Protein AF-A0A9D2LND5-F1 (afdb_monomer_lite)

Structure (mmCIF, N/CA/C/O backbone):
data_AF-A0A9D2LND5-F1
#
_entry.id   AF-A0A9D2LND5-F1
#
loop_
_atom_site.group_PDB
_atom_site.id
_atom_site.type_symbol
_atom_site.label_atom_id
_atom_site.label_alt_id
_atom_site.label_comp_id
_atom_site.label_asym_id
_atom_site.label_entity_id
_ato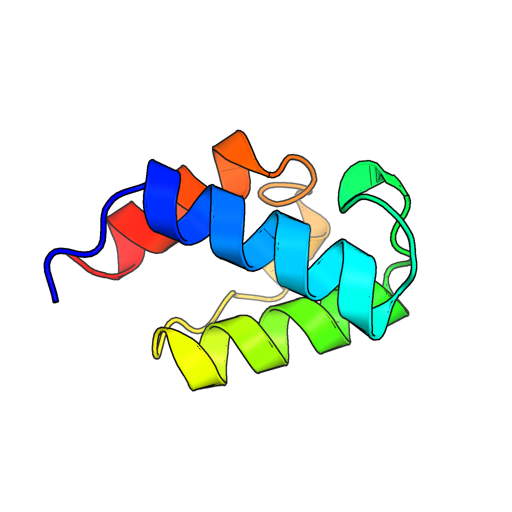m_site.label_seq_id
_atom_site.pdbx_PDB_ins_code
_atom_site.Cartn_x
_atom_site.Cartn_y
_atom_site.Cartn_z
_atom_site.occupancy
_atom_site.B_iso_or_equiv
_atom_site.auth_seq_id
_atom_site.auth_comp_id
_atom_site.auth_asym_id
_atom_site.auth_atom_id
_atom_site.pdbx_PDB_model_num
ATOM 1 N N . MET A 1 1 ? -8.395 -4.910 16.753 1.00 51.53 1 MET A N 1
ATOM 2 C CA . MET A 1 1 ? -7.411 -3.889 16.348 1.00 51.53 1 MET A CA 1
ATOM 3 C C . MET A 1 1 ? -8.208 -2.691 15.882 1.00 51.53 1 MET A C 1
ATOM 5 O O . MET A 1 1 ? -9.040 -2.865 15.003 1.00 51.53 1 MET A O 1
ATOM 9 N N . GLU A 1 2 ? -8.050 -1.534 16.521 1.00 58.88 2 GLU A N 1
ATOM 10 C CA . GLU A 1 2 ? -8.604 -0.283 15.995 1.00 58.88 2 GLU A CA 1
ATOM 11 C C . GLU A 1 2 ? -7.723 0.127 14.817 1.00 58.88 2 GLU A C 1
ATOM 13 O O . GLU A 1 2 ? -6.606 0.602 14.998 1.00 58.88 2 GLU A O 1
ATOM 18 N N . VAL A 1 3 ? -8.180 -0.178 13.606 1.00 74.69 3 VAL A N 1
ATOM 19 C CA . VAL A 1 3 ? -7.490 0.234 12.386 1.00 74.69 3 VAL A CA 1
ATOM 20 C C . VAL A 1 3 ? -7.799 1.711 12.194 1.00 74.69 3 VAL A C 1
ATOM 22 O O . VAL A 1 3 ? -8.965 2.083 12.133 1.00 74.69 3 VAL A O 1
ATOM 25 N N . SER A 1 4 ? -6.771 2.555 12.160 1.00 83.69 4 SER A N 1
ATOM 26 C CA . SER A 1 4 ? -6.897 3.987 11.883 1.00 83.69 4 SER A CA 1
ATOM 27 C C . SER A 1 4 ? -6.187 4.327 10.568 1.00 83.69 4 SER A C 1
ATOM 29 O O . SER A 1 4 ? -5.262 3.600 10.184 1.00 83.69 4 SER A O 1
ATOM 31 N N . PRO A 1 5 ? -6.545 5.433 9.888 1.00 82.94 5 PRO A N 1
ATOM 32 C CA . PRO A 1 5 ? -5.825 5.878 8.693 1.00 82.94 5 PRO A CA 1
ATOM 33 C C . PRO A 1 5 ? -4.319 6.052 8.939 1.00 82.94 5 PRO A C 1
ATOM 35 O O . PRO A 1 5 ? -3.508 5.714 8.086 1.00 82.94 5 PRO A O 1
ATOM 38 N N . GLN A 1 6 ? -3.921 6.508 10.130 1.00 85.44 6 GLN A N 1
ATOM 39 C CA . GLN A 1 6 ? -2.507 6.663 10.489 1.00 85.44 6 GLN A CA 1
ATOM 40 C C . GLN A 1 6 ? -1.784 5.316 10.547 1.00 85.44 6 GLN A C 1
ATOM 42 O O . GLN A 1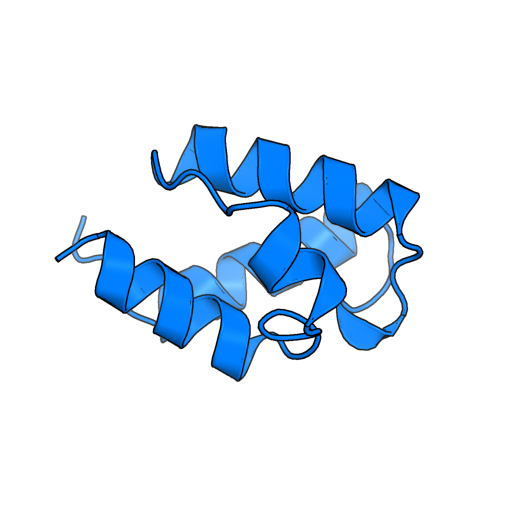 6 ? -0.718 5.172 9.962 1.00 85.44 6 GLN A O 1
ATOM 47 N N . THR A 1 7 ? -2.400 4.304 11.160 1.00 88.50 7 THR A N 1
ATOM 48 C CA . THR A 1 7 ? -1.829 2.951 11.227 1.00 88.50 7 THR A CA 1
ATOM 49 C C . THR A 1 7 ? -1.663 2.335 9.837 1.00 88.50 7 THR A C 1
ATOM 51 O O . THR A 1 7 ? -0.640 1.716 9.555 1.00 88.50 7 THR A O 1
ATOM 54 N N . ILE A 1 8 ? -2.644 2.533 8.948 1.00 87.94 8 ILE A N 1
ATOM 55 C CA . ILE A 1 8 ? -2.553 2.062 7.560 1.00 87.94 8 ILE A CA 1
ATOM 56 C C . ILE A 1 8 ? -1.431 2.800 6.823 1.00 87.94 8 ILE A C 1
ATOM 58 O O . ILE A 1 8 ? -0.652 2.176 6.106 1.00 87.94 8 ILE A O 1
ATOM 62 N N . GLN A 1 9 ? -1.319 4.116 7.014 1.00 88.00 9 GLN A N 1
ATOM 63 C CA . GLN A 1 9 ? -0.269 4.923 6.400 1.00 88.00 9 GLN A CA 1
ATOM 64 C C . GLN A 1 9 ? 1.127 4.452 6.825 1.00 88.00 9 GLN A C 1
ATOM 66 O O . GLN A 1 9 ? 1.966 4.190 5.963 1.00 88.00 9 GLN A O 1
ATOM 71 N N . GLU A 1 10 ? 1.355 4.289 8.130 1.00 90.81 10 GLU A N 1
ATOM 72 C CA . GLU A 1 10 ? 2.623 3.797 8.681 1.00 90.81 10 GLU A CA 1
ATOM 73 C C . GLU A 1 10 ? 2.969 2.411 8.131 1.00 90.81 10 GLU A C 1
ATOM 75 O O . GLU A 1 10 ? 4.109 2.162 7.738 1.00 90.81 10 GLU A O 1
ATOM 80 N N . TRP A 1 11 ? 1.980 1.520 8.038 1.00 92.06 11 TRP A N 1
ATOM 81 C CA . TRP A 1 11 ? 2.173 0.186 7.479 1.00 92.06 11 TRP A CA 1
ATOM 82 C C . TRP A 1 11 ? 2.542 0.223 5.991 1.00 92.06 11 TRP A C 1
ATOM 84 O O . TRP A 1 11 ? 3.430 -0.516 5.559 1.00 92.06 11 TRP A O 1
ATOM 94 N N . ILE A 1 12 ? 1.905 1.092 5.194 1.00 89.75 12 ILE A N 1
ATOM 95 C CA . ILE A 1 12 ? 2.243 1.259 3.773 1.00 89.75 12 ILE A CA 1
ATOM 96 C C . ILE A 1 12 ? 3.673 1.785 3.645 1.00 89.75 12 ILE A C 1
ATOM 98 O O . ILE A 1 12 ? 4.443 1.244 2.853 1.00 89.75 12 ILE A O 1
ATOM 102 N N . GLU A 1 13 ? 4.050 2.805 4.419 1.00 90.75 13 GLU A N 1
ATOM 103 C CA . GLU A 1 13 ? 5.402 3.377 4.396 1.00 90.75 13 GLU A CA 1
ATOM 104 C C . GLU A 1 13 ? 6.457 2.346 4.786 1.00 90.75 13 GLU A C 1
ATOM 106 O O . GLU A 1 13 ? 7.453 2.196 4.074 1.00 90.75 13 GLU A O 1
ATOM 111 N N . GLN A 1 14 ? 6.218 1.587 5.859 1.00 92.31 14 GLN A N 1
ATOM 112 C CA . GLN A 1 14 ? 7.101 0.503 6.283 1.00 92.31 14 GLN A CA 1
ATOM 113 C C . GLN A 1 14 ? 7.224 -0.568 5.204 1.00 92.31 14 GLN A C 1
ATOM 115 O O . GLN A 1 14 ? 8.336 -0.885 4.794 1.00 92.31 14 GLN A O 1
ATOM 120 N N . THR A 1 15 ? 6.108 -1.054 4.660 1.00 91.56 15 THR A N 1
ATOM 121 C CA . THR A 1 15 ? 6.116 -2.072 3.599 1.00 91.56 15 THR A CA 1
ATOM 122 C C . THR A 1 15 ? 6.868 -1.580 2.365 1.00 91.56 15 THR A C 1
ATOM 124 O O . THR A 1 15 ? 7.651 -2.324 1.768 1.00 91.56 15 THR A O 1
ATOM 127 N N . CYS A 1 16 ? 6.675 -0.313 1.992 1.00 91.31 16 CYS A N 1
ATOM 128 C CA . CYS A 1 16 ? 7.369 0.292 0.865 1.00 91.31 16 CYS A CA 1
ATOM 129 C C . CYS A 1 16 ? 8.882 0.361 1.102 1.00 91.31 16 CYS A C 1
ATOM 131 O O . CYS A 1 16 ? 9.676 -0.010 0.231 1.00 91.31 16 CYS A O 1
ATOM 133 N N . GLN A 1 17 ? 9.283 0.772 2.302 1.00 91.25 17 GLN A N 1
ATOM 134 C CA . GLN A 1 17 ? 10.682 0.875 2.684 1.00 91.25 17 GLN A CA 1
ATOM 135 C C . GLN A 1 17 ? 11.355 -0.500 2.813 1.00 91.25 17 GLN A C 1
ATOM 137 O O . GLN A 1 17 ? 12.471 -0.676 2.327 1.00 91.25 17 GLN A O 1
ATOM 142 N N . GLU A 1 18 ? 10.691 -1.484 3.418 1.00 92.12 18 GLU A N 1
ATOM 143 C CA . GLU A 1 18 ? 11.239 -2.823 3.647 1.00 92.12 18 GLU A CA 1
ATOM 144 C C . GLU A 1 18 ? 11.338 -3.643 2.357 1.00 92.12 18 GLU A C 1
ATOM 146 O O . GLU A 1 18 ? 12.354 -4.300 2.121 1.00 92.12 18 GLU A O 1
ATOM 151 N N . LYS A 1 19 ? 10.310 -3.603 1.500 1.00 89.88 19 LYS A N 1
ATOM 152 C CA . LYS A 1 19 ? 10.262 -4.439 0.290 1.00 89.88 19 LYS A CA 1
ATOM 153 C C . LYS A 1 19 ? 10.870 -3.778 -0.934 1.00 89.88 19 LYS A C 1
ATOM 155 O O . LYS A 1 19 ? 11.512 -4.457 -1.733 1.00 89.88 19 LYS A O 1
ATOM 160 N N . PHE A 1 20 ? 10.653 -2.477 -1.102 1.00 88.88 20 PHE A N 1
ATOM 161 C CA . PHE A 1 20 ? 11.020 -1.768 -2.329 1.00 88.88 20 PHE A CA 1
ATOM 162 C C . PHE A 1 20 ? 12.135 -0.741 -2.122 1.00 88.88 20 PHE A C 1
ATOM 164 O O . PHE A 1 20 ? 12.635 -0.209 -3.111 1.00 88.88 20 PHE A O 1
ATOM 171 N N . GLN A 1 21 ? 12.538 -0.472 -0.870 1.00 90.75 21 GLN A N 1
ATOM 172 C CA . GLN A 1 21 ? 13.553 0.531 -0.509 1.00 90.75 21 GLN A CA 1
ATOM 173 C C . GLN A 1 21 ? 13.271 1.914 -1.118 1.00 90.75 21 GLN A C 1
ATOM 175 O O . GLN A 1 21 ? 14.186 2.680 -1.430 1.00 90.75 21 GLN A O 1
ATOM 180 N N . ALA A 1 22 ? 11.992 2.222 -1.322 1.00 89.06 22 ALA A N 1
ATOM 181 C CA . ALA A 1 22 ? 11.533 3.426 -1.989 1.00 89.06 22 ALA A CA 1
ATOM 182 C C . ALA A 1 22 ? 10.168 3.847 -1.429 1.00 89.06 22 ALA A C 1
ATOM 184 O O . ALA A 1 22 ? 9.373 2.981 -1.071 1.00 89.06 22 ALA A O 1
ATOM 185 N N . PRO A 1 23 ? 9.868 5.157 -1.383 1.00 88.44 23 PRO A N 1
ATOM 186 C CA . PRO A 1 23 ? 8.543 5.638 -1.012 1.00 88.44 23 PRO A CA 1
ATOM 187 C C . PRO A 1 23 ? 7.503 5.266 -2.076 1.00 88.44 23 PRO A C 1
ATOM 189 O O . PRO A 1 23 ? 7.847 5.110 -3.251 1.00 88.44 23 PRO A O 1
ATOM 192 N N . LEU A 1 24 ? 6.232 5.204 -1.666 1.00 86.06 24 LEU A N 1
ATOM 193 C CA . LEU A 1 24 ? 5.079 4.861 -2.511 1.00 86.06 24 LEU A CA 1
ATOM 194 C C . LEU A 1 24 ? 5.076 5.614 -3.852 1.00 86.06 24 LEU A C 1
ATOM 196 O O . LEU A 1 24 ? 4.945 5.011 -4.911 1.00 86.06 24 LEU A O 1
ATOM 200 N N . GLU A 1 25 ? 5.327 6.921 -3.800 1.00 85.00 25 GLU A N 1
ATOM 201 C CA . GLU A 1 25 ? 5.326 7.842 -4.947 1.00 85.00 25 GLU A CA 1
ATOM 202 C C . GLU A 1 25 ? 6.393 7.516 -6.009 1.00 85.00 25 GLU A C 1
ATOM 204 O O . GLU A 1 25 ? 6.341 8.009 -7.134 1.00 85.00 25 GLU A O 1
ATOM 209 N N . LYS A 1 26 ? 7.408 6.723 -5.645 1.00 86.75 26 LYS A N 1
ATOM 210 C CA . LYS A 1 26 ? 8.508 6.305 -6.527 1.00 86.75 26 LYS A CA 1
ATOM 211 C C . LYS A 1 26 ? 8.393 4.849 -6.966 1.00 86.75 26 LYS A C 1
ATOM 213 O O . LYS A 1 26 ? 9.284 4.356 -7.663 1.00 86.75 26 LYS A O 1
ATOM 218 N N . LEU A 1 27 ? 7.345 4.144 -6.551 1.00 85.62 27 LEU A N 1
ATOM 219 C CA . LEU A 1 27 ? 7.137 2.765 -6.957 1.00 85.62 27 LEU A CA 1
ATOM 220 C C . LEU A 1 27 ? 6.732 2.696 -8.429 1.00 85.62 27 LEU A C 1
ATOM 222 O O . LEU A 1 27 ? 5.919 3.471 -8.922 1.00 85.62 27 LEU A O 1
ATOM 226 N N . SER A 1 28 ? 7.310 1.731 -9.144 1.00 85.56 28 SER A N 1
ATOM 227 C CA . SER A 1 28 ? 6.852 1.383 -10.487 1.00 85.56 28 SER A CA 1
ATOM 228 C C . SER A 1 28 ? 5.475 0.717 -10.421 1.00 85.56 28 SER A C 1
ATOM 230 O O . SER A 1 28 ? 5.101 0.154 -9.391 1.00 85.56 28 SER A O 1
ATOM 232 N N . SER A 1 29 ? 4.751 0.670 -11.540 1.00 81.12 29 SER A N 1
ATOM 233 C CA . SER A 1 29 ? 3.455 -0.023 -11.624 1.00 81.12 29 SER A CA 1
ATOM 234 C C . SER A 1 29 ? 3.528 -1.496 -11.192 1.00 81.12 29 SER A C 1
ATOM 236 O O . SER A 1 29 ? 2.573 -2.022 -10.629 1.00 81.12 29 SER A O 1
ATOM 238 N N . ILE A 1 30 ? 4.676 -2.156 -11.400 1.00 85.50 30 ILE A N 1
ATOM 239 C CA . ILE A 1 30 ? 4.918 -3.532 -10.940 1.00 85.50 30 ILE A CA 1
ATOM 240 C C . ILE A 1 30 ? 5.016 -3.582 -9.409 1.00 85.50 30 ILE A C 1
ATOM 242 O O . ILE A 1 30 ? 4.391 -4.433 -8.782 1.00 85.50 30 ILE A O 1
ATOM 246 N N . ASN A 1 31 ? 5.770 -2.668 -8.793 1.00 88.12 31 ASN A N 1
ATOM 247 C CA . ASN A 1 31 ? 5.901 -2.607 -7.335 1.00 88.12 31 ASN A CA 1
ATOM 248 C C . ASN A 1 31 ? 4.569 -2.248 -6.666 1.00 88.12 31 ASN A C 1
ATOM 250 O O . ASN A 1 31 ? 4.214 -2.846 -5.653 1.00 88.12 31 ASN A O 1
ATOM 254 N N . LEU A 1 32 ? 3.810 -1.327 -7.265 1.00 84.62 32 LEU A N 1
ATOM 255 C CA . LEU A 1 32 ? 2.460 -0.982 -6.825 1.00 84.62 32 LEU A CA 1
ATOM 256 C C . LEU A 1 32 ? 1.541 -2.208 -6.855 1.00 84.62 32 LEU A C 1
ATOM 258 O O . LEU A 1 32 ? 0.874 -2.485 -5.865 1.00 84.62 32 LEU A O 1
ATOM 262 N N . PHE A 1 33 ? 1.576 -3.008 -7.926 1.00 84.56 33 PHE A N 1
ATOM 263 C CA . PHE A 1 33 ? 0.815 -4.258 -7.999 1.00 84.56 33 PHE A CA 1
ATOM 264 C C . PHE A 1 33 ? 1.116 -5.207 -6.825 1.00 84.56 33 PHE A C 1
ATOM 266 O O . PHE A 1 33 ? 0.191 -5.732 -6.205 1.00 84.56 33 PHE A O 1
ATOM 273 N N . TYR A 1 34 ? 2.394 -5.391 -6.474 1.00 88.62 34 TYR A N 1
ATOM 274 C CA . TYR A 1 34 ? 2.774 -6.199 -5.310 1.00 88.62 34 TYR A CA 1
ATOM 275 C C . TYR A 1 34 ? 2.296 -5.594 -3.991 1.00 88.62 34 TYR A C 1
ATOM 277 O O . TYR A 1 34 ? 1.818 -6.325 -3.125 1.00 88.62 34 TYR A O 1
ATOM 285 N N . LEU A 1 35 ? 2.405 -4.274 -3.837 1.00 88.69 35 LEU A N 1
ATOM 286 C CA . LEU A 1 35 ? 1.925 -3.578 -2.650 1.00 88.69 35 LEU A CA 1
ATOM 287 C C . LEU A 1 35 ? 0.415 -3.774 -2.460 1.00 88.69 35 LEU A C 1
ATOM 289 O O . LEU A 1 35 ? -0.020 -4.0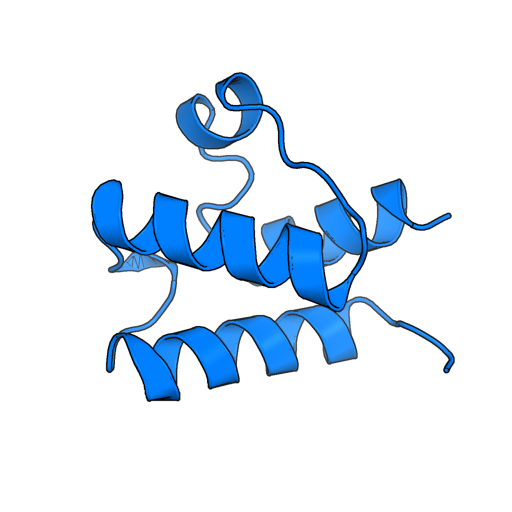78 -1.355 1.00 88.69 35 LEU A O 1
ATOM 293 N N . TYR A 1 36 ? -0.382 -3.664 -3.523 1.00 86.12 36 TYR A N 1
ATOM 294 C CA . TYR A 1 36 ? -1.833 -3.859 -3.440 1.00 86.12 36 TYR A CA 1
ATOM 295 C C . TYR A 1 36 ? -2.216 -5.281 -3.058 1.00 86.12 36 TYR A C 1
ATOM 297 O O . TYR A 1 36 ? -3.160 -5.473 -2.298 1.00 86.12 36 TYR A O 1
ATOM 305 N N . HIS A 1 37 ? -1.464 -6.272 -3.531 1.00 87.69 37 HIS A N 1
ATOM 306 C CA . HIS A 1 37 ? -1.667 -7.651 -3.108 1.00 87.69 37 HIS A CA 1
ATOM 307 C C . HIS A 1 37 ? -1.356 -7.841 -1.615 1.00 87.69 37 HIS A C 1
ATOM 309 O O . HIS A 1 37 ? -2.060 -8.571 -0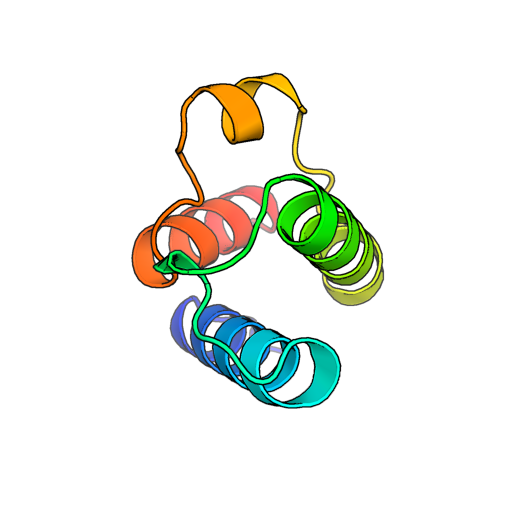.922 1.00 87.69 37 HIS A O 1
ATOM 315 N N . GLU A 1 38 ? -0.326 -7.176 -1.088 1.00 90.00 38 GLU A N 1
ATOM 316 C CA . GLU A 1 38 ? -0.045 -7.200 0.352 1.00 90.00 38 GLU A CA 1
ATOM 317 C C . GLU A 1 38 ? -1.134 -6.480 1.154 1.00 90.00 38 GLU A C 1
ATOM 319 O O . GLU A 1 38 ? -1.544 -6.987 2.193 1.00 90.00 38 GLU A O 1
ATOM 324 N N . ILE A 1 39 ? -1.663 -5.361 0.649 1.00 87.81 39 ILE A N 1
ATOM 325 C CA . ILE A 1 39 ? -2.799 -4.656 1.260 1.00 87.81 39 ILE A CA 1
ATOM 326 C C . ILE A 1 39 ? -4.040 -5.559 1.314 1.00 87.81 39 ILE A C 1
ATOM 328 O O . ILE A 1 39 ? -4.692 -5.640 2.353 1.00 87.81 39 ILE A O 1
ATOM 332 N N . GLU A 1 40 ? -4.348 -6.274 0.229 1.00 88.38 40 GLU A N 1
ATOM 333 C CA . GLU A 1 40 ? -5.464 -7.226 0.188 1.00 88.38 40 GLU A CA 1
ATOM 334 C C . GLU A 1 40 ? -5.270 -8.363 1.200 1.00 88.38 40 GLU A C 1
ATOM 336 O O . GLU A 1 40 ? -6.229 -8.784 1.843 1.00 88.38 40 GLU A O 1
ATOM 341 N N . ARG A 1 41 ? -4.032 -8.830 1.398 1.00 88.56 41 ARG A N 1
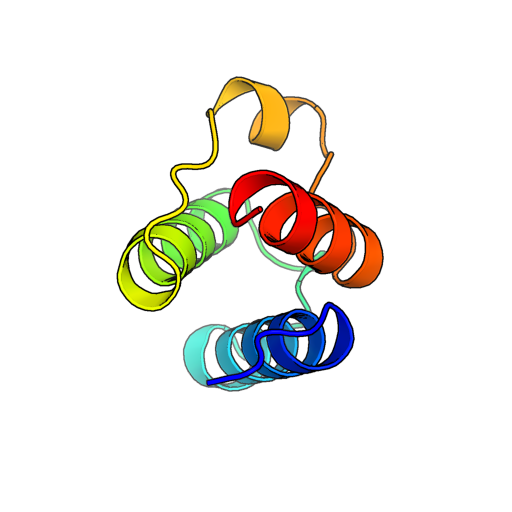ATOM 342 C CA . ARG A 1 41 ? -3.721 -9.868 2.391 1.00 88.56 41 ARG A CA 1
ATOM 343 C C . ARG A 1 41 ? -3.804 -9.378 3.833 1.00 88.56 41 ARG A C 1
ATOM 345 O O . ARG A 1 41 ? -4.283 -10.133 4.673 1.00 88.56 41 ARG A O 1
ATOM 352 N N . GLU A 1 42 ? -3.324 -8.172 4.111 1.00 88.81 42 GLU A N 1
ATOM 353 C CA . GLU A 1 42 ? -3.254 -7.630 5.472 1.00 88.81 42 GLU A CA 1
ATOM 354 C C . GLU A 1 42 ? -4.609 -7.096 5.942 1.00 88.81 42 GLU A C 1
ATOM 356 O O . GLU A 1 42 ? -5.058 -7.389 7.050 1.00 88.81 42 GLU A O 1
ATOM 361 N N . TYR A 1 43 ? -5.284 -6.332 5.082 1.00 85.44 43 TYR A N 1
ATOM 362 C CA . TYR A 1 43 ? -6.508 -5.611 5.428 1.00 85.44 43 TYR A CA 1
ATOM 363 C C . TYR A 1 43 ? -7.776 -6.264 4.873 1.00 85.44 43 TYR A C 1
ATOM 365 O O . TYR A 1 43 ? -8.877 -5.842 5.219 1.00 85.44 43 TYR A O 1
ATOM 373 N N . GLY A 1 44 ? -7.659 -7.276 4.007 1.00 84.81 44 GLY A N 1
ATOM 374 C CA . GLY A 1 44 ? -8.815 -7.892 3.346 1.00 84.81 44 GLY A CA 1
ATOM 375 C C . GLY A 1 44 ? -9.498 -6.976 2.326 1.00 84.81 44 GLY A C 1
ATOM 376 O O . GLY A 1 44 ? -10.598 -7.283 1.869 1.00 84.81 44 GLY A O 1
ATOM 377 N N . VAL A 1 45 ? -8.872 -5.846 1.976 1.00 84.12 45 VAL A N 1
ATOM 378 C CA . VAL A 1 45 ? -9.421 -4.852 1.050 1.00 84.12 45 VAL A CA 1
ATOM 379 C C . VAL A 1 45 ? -8.882 -5.099 -0.345 1.00 84.12 45 VAL A C 1
ATOM 381 O O . VAL A 1 45 ? -7.687 -4.966 -0.607 1.00 84.12 45 VAL A O 1
ATOM 384 N N . ARG A 1 46 ? -9.785 -5.402 -1.275 1.00 82.00 46 ARG A N 1
ATOM 385 C CA . ARG A 1 46 ? -9.425 -5.568 -2.678 1.00 82.00 46 ARG A CA 1
ATOM 386 C C . ARG A 1 46 ? -9.485 -4.235 -3.406 1.00 82.00 46 ARG A C 1
ATOM 388 O O . ARG A 1 46 ? -10.559 -3.666 -3.582 1.00 82.00 46 ARG A O 1
ATOM 395 N N . ILE A 1 47 ? -8.337 -3.779 -3.893 1.00 79.44 47 ILE A N 1
ATOM 396 C CA . ILE A 1 47 ? -8.238 -2.535 -4.655 1.00 79.44 47 ILE A CA 1
ATOM 397 C C . ILE A 1 47 ? -8.545 -2.817 -6.134 1.00 79.44 47 ILE A C 1
ATOM 399 O O . ILE A 1 47 ? -7.843 -3.612 -6.768 1.00 79.44 47 ILE A O 1
ATOM 403 N N . PRO A 1 48 ? -9.570 -2.181 -6.729 1.00 79.12 48 PRO A N 1
ATOM 404 C CA . PRO A 1 48 ?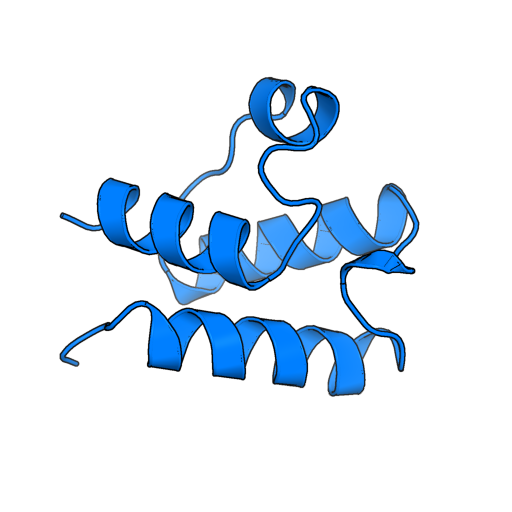 -9.862 -2.341 -8.147 1.00 79.12 48 PRO A CA 1
ATOM 405 C C . PRO A 1 48 ? -8.743 -1.758 -9.015 1.00 79.12 48 PRO A C 1
ATOM 407 O O . PRO A 1 48 ? -8.301 -0.633 -8.792 1.00 79.12 48 PRO A O 1
ATOM 410 N N . THR A 1 49 ? -8.370 -2.463 -10.086 1.00 73.62 49 THR A N 1
ATOM 411 C CA . THR A 1 49 ? -7.355 -2.010 -11.060 1.00 73.62 49 THR A CA 1
ATOM 412 C C . THR A 1 49 ? -7.656 -0.627 -11.631 1.00 73.62 49 THR A C 1
ATOM 414 O O . THR A 1 49 ? -6.748 0.167 -11.822 1.00 73.62 49 THR A O 1
ATOM 417 N N . LYS A 1 50 ? -8.937 -0.287 -11.792 1.00 74.81 50 LYS A N 1
ATOM 418 C CA . LYS A 1 50 ? -9.353 1.042 -12.243 1.00 74.81 50 LYS A CA 1
ATOM 419 C C . LYS A 1 50 ? -8.900 2.166 -11.295 1.00 74.81 50 LYS A C 1
ATOM 421 O O . LYS A 1 50 ? -8.422 3.190 -11.758 1.00 74.81 50 LYS A O 1
ATOM 426 N N . GLN A 1 51 ? -8.994 1.963 -9.978 1.00 70.44 51 GLN A N 1
ATOM 427 C CA . GLN A 1 51 ? -8.569 2.973 -8.995 1.00 70.44 51 GLN A CA 1
ATOM 428 C C . GLN A 1 51 ? -7.046 3.133 -8.946 1.00 70.44 51 GLN A C 1
ATOM 430 O O . GLN A 1 51 ? -6.533 4.204 -8.624 1.00 70.44 51 GLN A O 1
ATOM 435 N N . ILE A 1 52 ? -6.332 2.067 -9.304 1.00 68.06 52 ILE A N 1
ATOM 436 C CA . ILE A 1 52 ? -4.881 2.067 -9.473 1.00 68.06 52 ILE A CA 1
ATOM 437 C C . ILE A 1 52 ? -4.503 2.904 -10.700 1.00 68.06 52 ILE A C 1
ATOM 439 O O . ILE A 1 52 ? -3.632 3.761 -10.617 1.00 68.06 52 ILE A O 1
ATOM 443 N N . GLU A 1 53 ? -5.190 2.697 -11.825 1.00 68.94 53 GLU A N 1
ATOM 444 C CA . GLU A 1 53 ? -4.977 3.465 -13.059 1.00 68.94 53 GLU A CA 1
ATOM 445 C C . GLU A 1 53 ? -5.348 4.949 -12.908 1.00 68.94 53 GLU A C 1
ATOM 447 O O . GLU A 1 53 ? -4.729 5.805 -13.535 1.00 68.94 53 GLU A O 1
ATOM 452 N N . GLU A 1 54 ? -6.331 5.265 -12.060 1.00 70.88 54 GLU A N 1
ATOM 453 C CA . GLU A 1 54 ? -6.755 6.637 -11.748 1.00 70.88 54 GLU A CA 1
ATOM 454 C C . GLU A 1 54 ? -5.807 7.369 -10.772 1.00 70.88 54 GLU A C 1
ATOM 456 O O . GLU A 1 54 ? -6.033 8.541 -10.467 1.00 70.88 54 GLU A O 1
ATOM 461 N N . GLY A 1 55 ? -4.748 6.710 -10.282 1.00 67.06 55 GLY A N 1
ATOM 462 C CA . GLY A 1 55 ? -3.771 7.314 -9.369 1.00 67.06 55 GLY A CA 1
ATOM 463 C C . GLY A 1 55 ? -4.346 7.650 -7.989 1.00 67.06 55 GLY A C 1
ATOM 464 O O . GLY A 1 55 ? -3.833 8.510 -7.267 1.00 67.06 55 GLY A O 1
ATOM 465 N N . VAL A 1 56 ? -5.441 6.987 -7.593 1.00 67.12 56 VAL A N 1
ATOM 466 C CA . VAL A 1 56 ? -6.106 7.220 -6.297 1.00 67.12 56 VAL A CA 1
ATOM 467 C C . VAL A 1 56 ? -5.159 6.898 -5.133 1.00 67.12 56 VAL A C 1
ATOM 469 O O . VAL A 1 56 ? -5.246 7.510 -4.071 1.00 67.12 56 VAL A O 1
ATOM 472 N N . LEU A 1 57 ? -4.197 6.002 -5.368 1.00 71.88 57 LEU A N 1
ATOM 473 C CA . LEU A 1 57 ? -3.229 5.508 -4.389 1.00 71.88 57 LEU A CA 1
ATOM 474 C C . LEU A 1 57 ? -1.805 6.037 -4.619 1.00 71.88 57 LEU A C 1
ATOM 476 O O . LEU A 1 57 ? -0.857 5.479 -4.076 1.00 71.88 57 LEU A O 1
ATOM 480 N N . ASP A 1 58 ? -1.639 7.110 -5.394 1.00 72.94 58 ASP A N 1
ATOM 481 C CA . ASP A 1 58 ? -0.315 7.683 -5.695 1.00 72.94 58 ASP A CA 1
ATOM 482 C C . ASP A 1 58 ? 0.328 8.387 -4.490 1.00 72.94 58 ASP A C 1
ATOM 484 O O . ASP A 1 58 ? 1.497 8.766 -4.532 1.00 72.94 58 ASP A O 1
ATOM 488 N N . ARG A 1 59 ? -0.438 8.589 -3.412 1.00 77.31 59 ARG A N 1
ATOM 489 C CA . ARG A 1 59 ? 0.024 9.185 -2.155 1.00 77.31 59 ARG A CA 1
ATOM 490 C C . ARG A 1 59 ? -0.417 8.343 -0.978 1.00 77.31 59 ARG A C 1
ATOM 492 O O . ARG A 1 59 ? -1.563 7.902 -0.935 1.00 77.31 59 ARG A O 1
ATOM 499 N N . THR A 1 60 ? 0.467 8.200 0.005 1.00 78.50 60 THR A N 1
ATOM 500 C CA . THR A 1 60 ? 0.228 7.339 1.166 1.00 78.50 60 THR A CA 1
ATOM 501 C C . THR A 1 60 ? -0.985 7.789 1.976 1.00 78.50 60 THR A C 1
ATOM 503 O O . THR A 1 60 ? -1.765 6.950 2.404 1.00 78.50 60 THR A O 1
ATOM 506 N N . GLU A 1 61 ? -1.184 9.102 2.117 1.00 80.56 61 GLU A N 1
ATOM 507 C CA . GLU A 1 61 ? -2.335 9.698 2.812 1.00 80.56 61 GLU A CA 1
ATOM 508 C C . GLU A 1 61 ? -3.668 9.346 2.127 1.00 80.56 61 GLU A C 1
ATOM 510 O O . GLU A 1 61 ? -4.587 8.842 2.760 1.00 80.56 61 GLU A O 1
ATOM 515 N N . LYS A 1 62 ? -3.749 9.495 0.798 1.00 81.56 62 LYS A N 1
ATOM 516 C CA . LYS A 1 62 ? -4.951 9.102 0.043 1.00 81.56 62 LYS A CA 1
ATOM 517 C C . LYS A 1 62 ? -5.187 7.597 0.089 1.00 81.56 62 LYS A C 1
ATOM 519 O O . LYS A 1 62 ? -6.329 7.148 0.159 1.00 81.56 62 LYS A O 1
ATOM 524 N N . ALA A 1 63 ? -4.106 6.819 0.031 1.00 82.00 63 ALA A N 1
ATOM 525 C CA . ALA A 1 63 ? -4.183 5.372 0.096 1.00 82.00 63 ALA A CA 1
ATOM 526 C C . ALA A 1 63 ? -4.700 4.896 1.453 1.00 82.00 63 ALA A C 1
ATOM 528 O O . ALA A 1 63 ? -5.563 4.023 1.499 1.00 82.00 63 ALA A O 1
ATOM 529 N N . SER A 1 64 ? -4.234 5.487 2.551 1.00 83.12 64 SER A N 1
ATOM 530 C CA . SER A 1 64 ? -4.691 5.117 3.883 1.00 83.12 64 SER A CA 1
ATOM 531 C C . SER A 1 64 ? -6.137 5.528 4.150 1.00 83.12 64 SER A C 1
ATOM 533 O O . SER A 1 64 ? -6.888 4.734 4.713 1.00 83.12 64 SER A O 1
ATOM 535 N N . GLU A 1 65 ? -6.562 6.709 3.692 1.00 84.94 65 GLU A N 1
ATOM 536 C CA . GLU A 1 65 ? -7.961 7.144 3.769 1.00 84.94 65 GLU A CA 1
ATOM 537 C C . GLU A 1 65 ? -8.892 6.227 2.968 1.00 84.94 65 GLU A C 1
ATOM 539 O O . GLU A 1 65 ? -9.919 5.789 3.486 1.00 84.94 65 GLU A O 1
ATOM 544 N N . TYR A 1 66 ? -8.517 5.893 1.729 1.00 84.75 66 TYR A N 1
ATOM 545 C CA . TYR A 1 66 ? -9.290 4.987 0.881 1.00 84.75 66 TYR A CA 1
ATOM 546 C C . TYR A 1 66 ? -9.458 3.611 1.528 1.00 84.75 66 TYR A C 1
ATOM 548 O O . TYR A 1 66 ? -10.568 3.085 1.606 1.00 84.75 66 TYR A O 1
ATOM 556 N N . LEU A 1 67 ? -8.360 3.029 2.012 1.00 83.19 67 LEU A N 1
ATOM 557 C CA . LEU A 1 67 ? -8.391 1.715 2.646 1.00 83.19 67 LEU A CA 1
ATOM 558 C C . LEU A 1 67 ? -9.208 1.735 3.932 1.00 83.19 67 LEU A C 1
ATOM 560 O O . LEU A 1 67 ? -9.996 0.823 4.152 1.00 83.19 67 LEU A O 1
ATOM 564 N N . TYR A 1 68 ? -9.082 2.789 4.738 1.00 84.00 68 TYR A N 1
ATOM 565 C CA . TYR A 1 68 ? -9.890 2.949 5.939 1.00 84.00 68 TYR A CA 1
ATOM 566 C C . TYR A 1 68 ? -11.394 3.000 5.629 1.00 84.00 68 TYR A C 1
ATOM 568 O O . TYR A 1 68 ? -12.175 2.338 6.310 1.00 84.00 68 TYR A O 1
ATOM 576 N N . ASP A 1 69 ? -11.803 3.731 4.588 1.00 84.50 69 ASP A N 1
ATOM 577 C CA . ASP A 1 69 ? -13.208 3.817 4.171 1.00 84.50 69 ASP A CA 1
ATOM 578 C C . ASP A 1 69 ? -13.760 2.463 3.695 1.00 84.50 69 ASP A C 1
ATOM 580 O O . ASP A 1 69 ? -14.875 2.094 4.050 1.00 84.50 69 ASP A O 1
ATOM 584 N N . GLN A 1 70 ? -12.959 1.671 2.971 1.00 82.19 70 GLN A N 1
ATOM 585 C CA . GLN A 1 70 ? -13.354 0.330 2.514 1.00 82.19 70 GLN A CA 1
ATOM 586 C C . GLN A 1 70 ? -13.475 -0.709 3.643 1.00 82.19 70 GLN A C 1
ATOM 588 O O . GLN A 1 70 ? -14.102 -1.749 3.449 1.00 82.19 70 GLN A O 1
ATOM 593 N N . MET A 1 71 ? -12.854 -0.464 4.798 1.00 78.19 71 MET A N 1
ATOM 594 C CA . MET A 1 71 ? -12.888 -1.367 5.956 1.00 78.19 71 MET A CA 1
ATOM 595 C C . MET A 1 71 ? -14.054 -1.098 6.915 1.00 78.19 71 MET A C 1
ATOM 597 O O . MET A 1 71 ? -14.238 -1.856 7.871 1.00 78.19 71 MET A O 1
ATOM 601 N N . LYS A 1 72 ? -14.799 -0.012 6.698 1.00 71.00 72 LYS A N 1
ATOM 602 C CA . LYS A 1 72 ? -15.932 0.410 7.521 1.00 71.00 72 LYS A CA 1
ATOM 603 C C . LYS A 1 72 ? -17.245 -0.207 7.043 1.00 71.00 72 LYS A C 1
ATOM 605 O O . LYS A 1 72 ? -18.059 -0.550 7.932 1.00 71.00 72 LYS A O 1
#

Secondary structure (DSSP, 8-state):
----HHHHHHHHHHHIIIIISS-GGG--HHHHHHHHHHHHHHH-PPPPHHHHHTTTTSSHHHHHHHHHHHT-

Foldseek 3Di:
DPQDLVNQLVVLQVCCCVPVVDGLLPDDPVRVVVSQVVLCVPLVDHDDVVCVVVCCPNDSSSVSVVSVVRND

pLDDT: mean 82.7, std 8.16, range [51.53, 92.31]

Sequence (72 aa):
MEVSPQTIQEWIEQTCQEKFQAPLEKLSSINLFYLYHEIEREYGVRIPTKQIEEGVLDRTEKASEYLYDQMK

Radius of gyration: 10.99 Å; chains: 1; bounding box: 30×20×29 Å